Protein AF-A0A7Z0CPU4-F1 (afdb_monomer_lite)

Structure (mmCIF, N/CA/C/O backbone):
data_AF-A0A7Z0CPU4-F1
#
_entry.id   AF-A0A7Z0CPU4-F1
#
loop_
_atom_site.group_PDB
_atom_site.id
_atom_site.type_symbol
_atom_site.label_atom_id
_atom_site.label_alt_id
_atom_site.label_comp_id
_atom_site.label_asym_id
_atom_site.label_entity_id
_atom_site.label_seq_id
_atom_site.pdbx_PDB_ins_code
_atom_site.Cartn_x
_atom_site.Cartn_y
_atom_site.Cartn_z
_atom_site.occupancy
_atom_site.B_iso_or_equiv
_atom_site.auth_seq_id
_atom_site.auth_comp_id
_atom_site.auth_asym_id
_atom_site.auth_atom_id
_atom_site.pdbx_PDB_model_num
ATOM 1 N N . MET A 1 1 ? -3.809 13.814 -0.925 1.00 71.56 1 MET A N 1
ATOM 2 C CA . MET A 1 1 ? -2.936 12.688 -1.294 1.00 71.56 1 MET A CA 1
ATOM 3 C C . MET A 1 1 ? -2.063 12.358 -0.103 1.00 71.56 1 MET A C 1
ATOM 5 O O . MET A 1 1 ? -1.198 13.150 0.262 1.00 71.56 1 MET A O 1
ATOM 9 N N . SER A 1 2 ? -2.373 11.242 0.543 1.00 91.44 2 SER A N 1
ATOM 10 C CA . SER A 1 2 ? -1.696 10.752 1.743 1.00 91.44 2 SER A CA 1
ATOM 11 C C . SER A 1 2 ? -0.277 10.237 1.434 1.00 91.44 2 SER A C 1
ATOM 13 O O . SER A 1 2 ? -0.013 9.815 0.305 1.00 91.44 2 SER A O 1
ATOM 15 N N . PRO A 1 3 ? 0.651 10.201 2.413 1.00 93.62 3 PRO A N 1
ATOM 16 C CA . PRO A 1 3 ? 1.989 9.633 2.208 1.00 93.62 3 PRO A CA 1
ATOM 17 C C . PRO A 1 3 ? 1.942 8.152 1.805 1.00 93.62 3 PRO A C 1
ATOM 19 O O . PRO A 1 3 ? 2.744 7.713 0.986 1.00 93.62 3 PRO A O 1
ATOM 22 N N . ALA A 1 4 ? 0.960 7.403 2.315 1.00 93.12 4 ALA A N 1
ATOM 23 C CA . ALA A 1 4 ? 0.716 6.018 1.926 1.00 93.12 4 ALA A CA 1
ATOM 24 C C . ALA A 1 4 ? 0.349 5.889 0.436 1.00 93.12 4 ALA A C 1
ATOM 26 O O . ALA A 1 4 ? 0.862 5.007 -0.249 1.00 93.12 4 ALA A O 1
ATOM 27 N N . ARG A 1 5 ? -0.458 6.821 -0.097 1.00 94.38 5 ARG A N 1
ATOM 28 C CA . ARG A 1 5 ? -0.777 6.871 -1.530 1.00 94.38 5 ARG A CA 1
ATOM 29 C C . ARG A 1 5 ? 0.466 7.154 -2.371 1.00 94.38 5 ARG A C 1
ATOM 31 O O . ARG A 1 5 ? 0.693 6.473 -3.363 1.00 94.38 5 ARG A O 1
ATOM 38 N N . ALA A 1 6 ? 1.293 8.112 -1.952 1.00 94.94 6 ALA A N 1
ATOM 39 C CA . ALA A 1 6 ? 2.541 8.423 -2.649 1.00 94.94 6 ALA A CA 1
ATOM 40 C C . ALA A 1 6 ? 3.526 7.235 -2.651 1.00 94.94 6 ALA A C 1
ATOM 42 O O . ALA A 1 6 ? 4.232 7.018 -3.636 1.00 94.94 6 ALA A O 1
ATOM 43 N N . ALA A 1 7 ? 3.561 6.450 -1.568 1.00 93.69 7 ALA A N 1
ATOM 44 C CA . ALA A 1 7 ? 4.356 5.227 -1.492 1.00 93.69 7 ALA A CA 1
ATOM 45 C C . ALA A 1 7 ? 3.847 4.149 -2.465 1.00 93.69 7 ALA A C 1
ATOM 47 O O . ALA A 1 7 ? 4.654 3.588 -3.209 1.00 93.69 7 ALA A O 1
ATOM 48 N N . LEU A 1 8 ? 2.528 3.919 -2.517 1.00 93.88 8 LEU A N 1
ATOM 49 C CA . LEU A 1 8 ? 1.919 2.975 -3.459 1.00 93.88 8 LEU A CA 1
ATOM 50 C C . LEU A 1 8 ? 2.155 3.391 -4.919 1.00 93.88 8 LEU A C 1
ATOM 52 O O . LEU A 1 8 ? 2.577 2.563 -5.720 1.00 93.88 8 LEU A O 1
ATOM 56 N N . ASP A 1 9 ? 1.966 4.668 -5.267 1.00 93.94 9 ASP A N 1
ATOM 57 C CA . ASP A 1 9 ? 2.215 5.152 -6.634 1.00 93.94 9 ASP A CA 1
ATOM 58 C C . ASP A 1 9 ? 3.677 4.938 -7.044 1.00 93.94 9 ASP A C 1
ATOM 60 O O . ASP A 1 9 ? 3.960 4.462 -8.142 1.00 93.94 9 ASP A O 1
ATOM 64 N N . ARG A 1 10 ? 4.629 5.222 -6.146 1.00 93.69 10 ARG A N 1
ATOM 65 C CA . ARG A 1 10 ? 6.049 4.952 -6.405 1.00 93.69 10 ARG A CA 1
ATOM 66 C C . ARG A 1 10 ? 6.319 3.460 -6.606 1.00 93.69 10 ARG A C 1
ATOM 68 O O . ARG A 1 10 ? 7.150 3.112 -7.444 1.00 93.69 10 ARG A O 1
ATOM 75 N N . TRP A 1 11 ? 5.645 2.596 -5.849 1.00 92.75 11 TRP A N 1
ATOM 76 C CA . TRP A 1 11 ? 5.765 1.146 -5.986 1.00 92.75 11 TRP A CA 1
ATOM 77 C C . TRP A 1 11 ? 5.270 0.665 -7.353 1.00 92.75 11 TRP A C 1
ATOM 79 O O . TRP A 1 11 ? 6.003 -0.026 -8.062 1.00 92.75 11 TRP A O 1
ATOM 89 N N . ILE A 1 12 ? 4.086 1.124 -7.768 1.00 91.44 12 ILE A N 1
ATOM 90 C CA . ILE A 1 12 ? 3.482 0.822 -9.073 1.00 91.44 12 ILE A CA 1
ATOM 91 C C . ILE A 1 12 ? 4.392 1.292 -10.211 1.00 91.44 12 ILE A C 1
ATOM 93 O O . ILE A 1 12 ? 4.692 0.528 -11.125 1.00 91.44 12 ILE A O 1
ATOM 97 N N . VAL A 1 13 ? 4.892 2.530 -10.135 1.00 92.25 13 VAL A N 1
ATOM 98 C CA . VAL A 1 13 ? 5.814 3.098 -11.135 1.00 92.25 13 VAL A CA 1
ATOM 99 C C 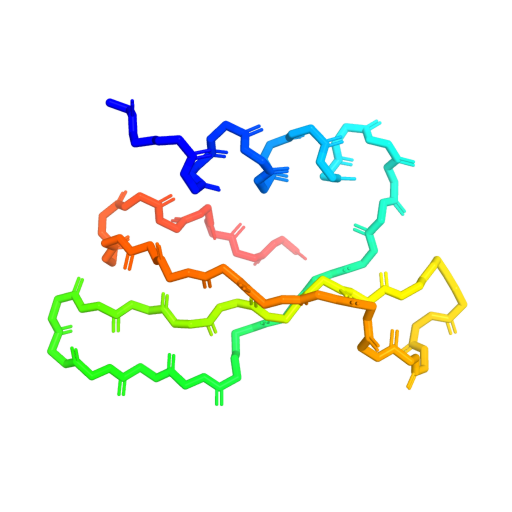. VAL A 1 13 ? 7.125 2.308 -11.214 1.00 92.25 13 VAL A C 1
ATOM 101 O O . VAL A 1 13 ? 7.724 2.214 -12.283 1.00 92.25 13 VAL A O 1
ATOM 104 N N . SER A 1 14 ? 7.568 1.708 -10.106 1.00 90.62 14 SER A N 1
ATOM 105 C CA . SER A 1 14 ? 8.743 0.832 -10.072 1.00 90.62 14 SER A CA 1
ATOM 106 C C . SER A 1 14 ? 8.478 -0.581 -10.619 1.00 90.62 14 SER A C 1
ATOM 108 O O . SER A 1 14 ? 9.418 -1.374 -10.692 1.00 90.62 14 SER A O 1
ATOM 110 N N . GLY A 1 15 ? 7.234 -0.914 -10.978 1.00 89.12 15 GLY A N 1
ATOM 111 C CA . GLY A 1 15 ? 6.831 -2.254 -11.414 1.00 89.12 15 GLY A CA 1
ATOM 112 C C . GLY A 1 15 ? 6.676 -3.259 -10.270 1.00 89.12 15 GLY A C 1
ATOM 113 O O . GLY A 1 15 ? 6.728 -4.463 -10.509 1.00 89.12 15 GLY A O 1
ATOM 114 N N . GLY A 1 16 ? 6.536 -2.783 -9.031 1.00 89.38 16 GLY A N 1
ATOM 115 C CA . GLY A 1 16 ? 6.292 -3.640 -7.878 1.00 89.38 16 GLY A CA 1
ATOM 116 C C . GLY A 1 16 ? 4.856 -4.167 -7.869 1.00 89.38 16 GLY A C 1
ATOM 117 O O . GLY A 1 16 ? 3.910 -3.427 -8.151 1.00 89.38 16 GLY A O 1
ATOM 118 N N . HIS A 1 17 ? 4.688 -5.446 -7.530 1.00 90.69 17 HIS A N 1
ATOM 119 C CA . HIS A 1 17 ? 3.363 -6.045 -7.393 1.00 90.69 17 HIS A CA 1
ATOM 120 C C . HIS A 1 17 ? 2.711 -5.579 -6.090 1.00 90.69 17 HIS A C 1
ATOM 122 O O . HIS A 1 17 ? 3.400 -5.300 -5.110 1.00 90.69 17 HIS A O 1
ATOM 128 N N . TRP A 1 18 ? 1.393 -5.471 -6.057 1.00 92.00 18 TRP A N 1
ATOM 129 C CA . TRP A 1 18 ? 0.669 -5.083 -4.856 1.00 92.00 18 TRP A CA 1
ATOM 130 C C . TRP A 1 18 ? -0.713 -5.717 -4.857 1.00 92.00 18 TRP A C 1
ATOM 132 O O . TRP A 1 18 ? -1.260 -5.992 -5.923 1.00 92.00 18 TRP A O 1
ATOM 142 N N . ASP A 1 19 ? -1.258 -5.936 -3.665 1.00 92.00 19 ASP A N 1
ATOM 143 C CA . ASP A 1 19 ? -2.560 -6.576 -3.502 1.00 92.00 19 ASP A CA 1
ATOM 144 C C . ASP A 1 19 ? -3.313 -6.010 -2.290 1.00 92.00 19 ASP A C 1
ATOM 146 O O . ASP A 1 19 ? -2.705 -5.576 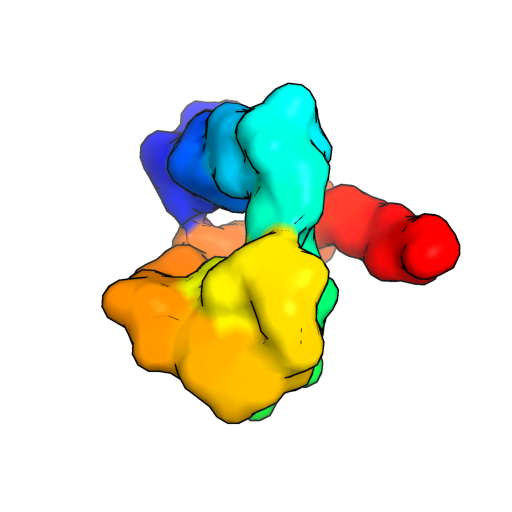-1.303 1.00 92.00 19 ASP A O 1
ATOM 150 N N . VAL A 1 20 ? -4.643 -5.991 -2.362 1.00 93.12 20 VAL A N 1
ATOM 151 C CA . VAL A 1 20 ? -5.499 -5.566 -1.253 1.00 93.12 20 VAL A CA 1
ATOM 152 C C . VAL A 1 20 ? -5.712 -6.752 -0.324 1.00 93.12 20 VAL A C 1
ATOM 154 O O . VAL A 1 20 ? -6.444 -7.691 -0.610 1.00 93.12 20 VAL A O 1
ATOM 157 N N . VAL A 1 21 ? -5.103 -6.673 0.851 1.00 93.38 21 VAL A N 1
ATOM 158 C CA . VAL A 1 21 ? -5.050 -7.783 1.810 1.00 93.38 21 VAL A CA 1
ATOM 159 C C . VAL A 1 21 ? -6.001 -7.607 2.992 1.00 93.38 21 VAL A C 1
ATOM 161 O O . VAL A 1 21 ? -6.216 -8.549 3.753 1.00 93.38 21 VAL A O 1
ATOM 164 N N . ALA A 1 22 ? -6.546 -6.405 3.196 1.00 93.69 22 ALA A N 1
ATOM 165 C CA . ALA A 1 22 ? -7.625 -6.167 4.151 1.00 93.69 22 ALA A CA 1
ATOM 166 C C . ALA A 1 22 ? -8.389 -4.883 3.824 1.00 93.69 22 ALA A C 1
ATOM 168 O O . ALA A 1 22 ? -7.791 -3.874 3.460 1.00 93.69 22 ALA A O 1
ATOM 169 N N . GLU A 1 23 ? -9.692 -4.887 4.069 1.00 94.06 23 GLU A N 1
ATOM 170 C CA . GLU A 1 23 ? -10.551 -3.708 3.963 1.00 94.06 23 GLU A CA 1
ATOM 171 C C . GLU A 1 23 ? -11.357 -3.566 5.255 1.00 94.06 23 GLU A C 1
ATOM 173 O O . GLU A 1 23 ? -11.905 -4.541 5.771 1.00 94.06 23 GLU A O 1
ATOM 178 N N . SER A 1 24 ? -11.402 -2.357 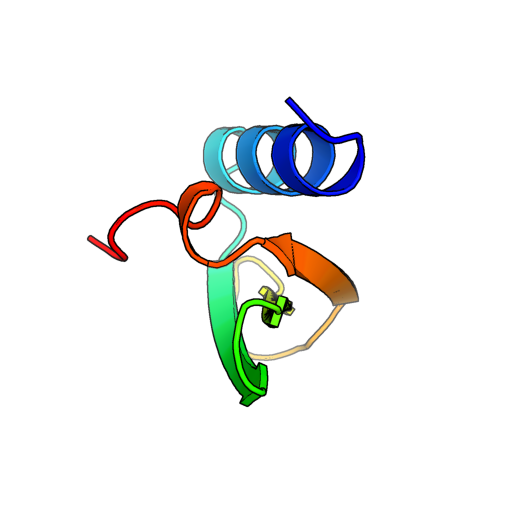5.813 1.00 91.31 24 SER A N 1
ATOM 179 C CA . SER A 1 24 ? -12.146 -2.052 7.034 1.00 91.31 24 SER A CA 1
ATOM 180 C C . SER A 1 24 ? -12.740 -0.649 6.955 1.00 91.31 24 SER A C 1
ATOM 182 O O . SER A 1 24 ? -12.052 0.356 7.152 1.00 91.31 24 SER A O 1
ATOM 184 N N . GLY A 1 25 ? -14.039 -0.582 6.654 1.00 92.62 25 GLY A N 1
ATOM 185 C CA . GLY A 1 25 ? -14.755 0.681 6.471 1.00 92.62 25 GLY A CA 1
ATOM 186 C C . GLY A 1 25 ? -14.129 1.522 5.358 1.00 92.62 25 GLY A C 1
ATOM 187 O O . GLY A 1 25 ? -14.073 1.093 4.208 1.00 92.62 25 GLY A O 1
ATOM 188 N N . ASP A 1 26 ? -13.647 2.710 5.718 1.00 93.31 26 ASP A N 1
ATOM 189 C CA . ASP A 1 26 ? -12.970 3.634 4.803 1.00 93.31 26 ASP A CA 1
ATOM 190 C C . ASP A 1 26 ? -11.459 3.399 4.688 1.00 93.31 26 ASP A C 1
ATOM 192 O O . ASP A 1 26 ? -10.796 4.134 3.964 1.00 93.31 26 ASP A O 1
ATOM 196 N N . HIS A 1 27 ? -10.898 2.402 5.379 1.00 93.19 27 HIS A N 1
ATOM 197 C CA . HIS A 1 27 ? -9.471 2.085 5.323 1.00 93.19 27 HIS A CA 1
ATOM 198 C C . HIS A 1 27 ? -9.222 0.788 4.558 1.00 93.19 27 HIS A C 1
ATOM 200 O O . HIS A 1 27 ? -9.856 -0.236 4.808 1.00 93.19 27 HIS A O 1
ATOM 206 N N . VAL A 1 28 ? -8.239 0.818 3.668 1.00 95.56 28 VAL A N 1
ATOM 207 C CA . VAL A 1 28 ? -7.802 -0.321 2.869 1.00 95.56 28 VAL A CA 1
ATOM 208 C C . VAL A 1 28 ? -6.330 -0.561 3.132 1.00 95.56 28 VAL A C 1
ATOM 210 O O . VAL A 1 28 ? -5.522 0.364 3.141 1.00 95.56 28 VAL A O 1
ATOM 213 N N . THR A 1 29 ? -5.980 -1.814 3.369 1.00 95.44 29 THR A N 1
ATOM 214 C CA . THR A 1 29 ? -4.607 -2.229 3.597 1.00 95.44 29 THR A CA 1
ATOM 215 C C . THR A 1 29 ? -4.077 -2.941 2.369 1.00 95.44 29 THR A C 1
ATOM 217 O O . THR A 1 29 ? -4.626 -3.960 1.949 1.00 95.44 29 THR A O 1
ATOM 220 N N . VAL A 1 30 ? -2.988 -2.410 1.827 1.00 94.69 30 VAL A N 1
ATOM 221 C CA . VAL A 1 30 ? -2.334 -2.907 0.621 1.00 94.69 30 VAL A CA 1
ATOM 222 C C . VAL A 1 30 ? -0.978 -3.492 0.983 1.00 94.69 30 VAL A C 1
ATOM 224 O O . VAL A 1 30 ? -0.172 -2.836 1.645 1.00 94.69 30 VAL A O 1
ATOM 227 N N . ALA A 1 31 ? -0.741 -4.725 0.550 1.00 94.12 31 ALA A N 1
ATOM 228 C CA . ALA A 1 31 ? 0.555 -5.378 0.603 1.00 94.12 31 ALA A CA 1
ATOM 229 C C . ALA A 1 31 ? 1.378 -4.952 -0.613 1.00 94.12 31 ALA A C 1
ATOM 231 O O . ALA A 1 31 ? 0.888 -4.979 -1.740 1.00 94.12 31 ALA A O 1
ATOM 232 N N . LEU A 1 32 ? 2.626 -4.559 -0.381 1.00 93.38 32 LEU A N 1
ATOM 233 C CA . LEU A 1 32 ? 3.619 -4.293 -1.412 1.00 93.38 32 LEU A CA 1
ATOM 234 C C . LEU A 1 32 ? 4.460 -5.558 -1.572 1.00 93.38 32 LEU A C 1
ATOM 236 O O . LEU A 1 32 ? 5.249 -5.911 -0.695 1.00 93.38 32 LEU A O 1
ATOM 240 N N . CYS A 1 33 ? 4.266 -6.265 -2.676 1.00 90.75 33 CYS A N 1
ATOM 241 C CA . CYS A 1 33 ? 4.892 -7.548 -2.964 1.00 90.75 33 CYS A CA 1
ATOM 242 C C . CYS A 1 33 ? 6.101 -7.381 -3.887 1.00 90.75 33 CYS A C 1
ATOM 244 O O . CYS A 1 33 ? 6.118 -6.524 -4.775 1.00 90.75 33 CYS A O 1
ATOM 246 N N . THR A 1 34 ? 7.114 -8.232 -3.712 1.00 83.44 34 THR A N 1
ATOM 247 C CA . THR A 1 34 ? 8.258 -8.307 -4.633 1.00 83.44 34 THR A CA 1
ATOM 248 C C . THR A 1 34 ? 7.807 -8.475 -6.087 1.00 83.44 34 THR A C 1
ATOM 250 O O . THR A 1 34 ? 6.736 -9.009 -6.367 1.00 83.44 34 THR A O 1
ATOM 253 N N . CYS A 1 35 ? 8.651 -8.067 -7.040 1.00 74.62 35 CYS A N 1
ATO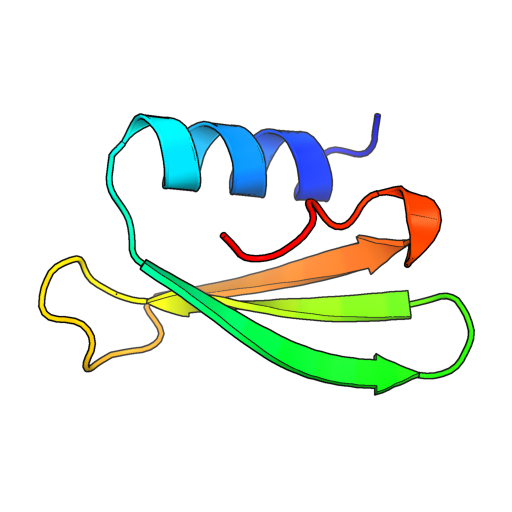M 254 C CA . CYS A 1 35 ? 8.350 -8.194 -8.472 1.00 74.62 35 CYS A CA 1
ATOM 255 C C . CYS A 1 35 ? 8.162 -9.652 -8.941 1.00 74.62 35 CYS A C 1
ATOM 257 O O . CYS A 1 35 ? 7.590 -9.873 -10.000 1.00 74.62 35 CYS A O 1
ATOM 259 N N . ASP A 1 36 ? 8.627 -10.634 -8.158 1.00 75.00 36 ASP A N 1
ATOM 260 C CA . ASP A 1 36 ? 8.406 -12.071 -8.398 1.00 75.00 36 ASP A CA 1
ATOM 261 C C . ASP A 1 36 ? 7.038 -12.558 -7.862 1.00 75.00 36 ASP A C 1
ATOM 263 O O . ASP A 1 36 ? 6.699 -13.731 -7.956 1.00 75.00 36 ASP A O 1
ATOM 267 N N . GLY A 1 37 ? 6.235 -11.656 -7.284 1.00 63.91 37 GLY A N 1
ATOM 268 C CA . GLY A 1 37 ? 4.842 -11.894 -6.895 1.00 63.91 37 GLY A CA 1
ATOM 269 C C . GLY A 1 37 ? 4.641 -12.667 -5.589 1.00 63.91 37 GLY A C 1
ATOM 270 O O . GLY A 1 37 ? 3.502 -12.907 -5.206 1.00 63.91 37 GLY A O 1
ATOM 271 N N . GLY A 1 38 ? 5.713 -13.063 -4.896 1.00 69.75 38 GLY A N 1
ATOM 272 C CA . GLY A 1 38 ? 5.604 -14.035 -3.801 1.00 69.75 38 GLY A CA 1
ATOM 273 C C . GLY A 1 38 ? 5.726 -13.492 -2.377 1.00 69.75 38 GLY A C 1
ATOM 274 O O . GLY A 1 38 ? 5.153 -14.079 -1.463 1.00 69.75 38 GLY A O 1
ATOM 275 N N . GLN A 1 39 ? 6.487 -12.415 -2.150 1.00 83.19 39 GLN A N 1
ATOM 276 C CA . GLN A 1 39 ? 6.840 -11.993 -0.789 1.00 83.19 39 GLN A CA 1
ATOM 277 C C . GLN A 1 39 ? 6.371 -10.571 -0.494 1.00 83.19 39 GLN A C 1
ATOM 279 O O .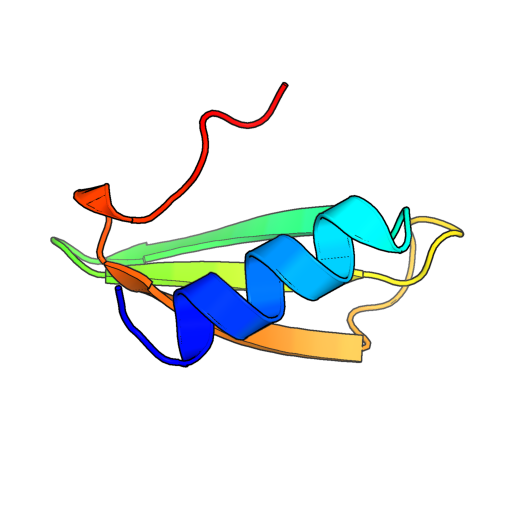 GLN A 1 39 ? 6.782 -9.633 -1.177 1.00 83.19 39 GLN A O 1
ATOM 284 N N . GLU A 1 40 ? 5.560 -10.416 0.555 1.00 87.44 40 GLU A N 1
ATOM 285 C CA . GLU A 1 40 ? 5.240 -9.107 1.129 1.00 87.44 40 GLU A CA 1
ATOM 286 C C . GLU A 1 40 ? 6.542 -8.469 1.641 1.00 87.44 40 GLU A C 1
ATOM 288 O O . GLU A 1 40 ? 7.270 -9.051 2.449 1.00 87.44 40 GLU A O 1
ATOM 293 N N . MET A 1 41 ? 6.868 -7.297 1.103 1.00 89.81 41 MET A N 1
ATOM 294 C CA . MET A 1 41 ? 8.000 -6.471 1.522 1.00 89.81 41 MET A CA 1
ATOM 295 C C . MET A 1 41 ? 7.565 -5.449 2.565 1.00 89.81 41 MET A C 1
ATOM 297 O O . MET A 1 41 ? 8.303 -5.185 3.511 1.00 89.81 41 MET A O 1
ATOM 301 N N . ASP A 1 42 ? 6.390 -4.856 2.361 1.00 91.12 42 ASP A N 1
ATOM 302 C CA . ASP A 1 42 ? 5.851 -3.796 3.202 1.00 91.12 42 ASP A CA 1
ATOM 303 C C . ASP A 1 42 ? 4.325 -3.726 3.069 1.00 91.12 42 ASP A C 1
ATOM 305 O O . ASP A 1 42 ? 3.734 -4.331 2.171 1.00 91.12 42 ASP A O 1
ATOM 309 N N . ARG A 1 43 ? 3.682 -2.965 3.955 1.00 93.44 43 ARG A N 1
ATOM 310 C CA . ARG A 1 43 ? 2.234 -2.800 3.988 1.00 93.44 43 ARG A CA 1
ATOM 311 C C . ARG A 1 43 ? 1.863 -1.347 4.239 1.00 93.44 43 ARG A C 1
ATOM 313 O O . ARG A 1 43 ? 2.308 -0.734 5.2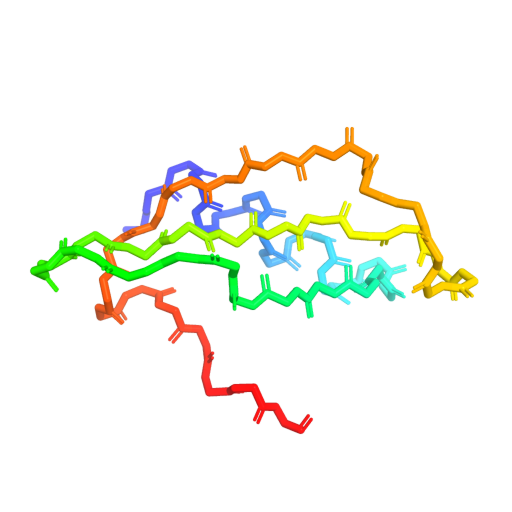06 1.00 93.44 43 ARG A O 1
ATOM 320 N N . VAL A 1 44 ? 0.976 -0.814 3.406 1.00 95.00 44 VAL A N 1
ATOM 321 C CA . VAL A 1 44 ? 0.476 0.557 3.535 1.00 95.00 44 VAL A CA 1
ATOM 322 C C . VAL A 1 44 ? -1.023 0.562 3.795 1.00 95.00 44 VAL A C 1
ATOM 324 O O . VAL A 1 44 ? -1.764 -0.271 3.276 1.00 95.00 44 VAL A O 1
ATOM 327 N N . VAL A 1 45 ? -1.475 1.512 4.612 1.00 95.25 45 VAL A N 1
ATOM 328 C CA . VAL A 1 45 ? -2.900 1.749 4.860 1.00 95.25 45 VAL A CA 1
ATOM 329 C C . VAL A 1 45 ? -3.307 3.021 4.132 1.00 95.25 45 VAL A C 1
ATOM 331 O O . VAL A 1 45 ? -2.694 4.074 4.302 1.00 95.25 45 VAL A O 1
ATOM 334 N N . LEU A 1 46 ? -4.337 2.900 3.312 1.00 94.62 46 LEU A N 1
ATOM 335 C CA . LEU A 1 46 ? -4.878 3.930 2.439 1.00 94.62 46 LEU A CA 1
ATOM 336 C C . LEU A 1 46 ? -6.328 4.177 2.835 1.00 94.62 46 LEU A C 1
ATOM 338 O O . LEU A 1 46 ? -6.974 3.302 3.414 1.00 94.62 46 LEU A O 1
ATOM 342 N N . GLN A 1 47 ? -6.870 5.333 2.474 1.00 94.44 47 GLN A N 1
ATOM 343 C CA . GLN A 1 47 ? -8.321 5.453 2.419 1.00 94.44 47 GLN A CA 1
ATOM 344 C C . GLN A 1 47 ? -8.849 4.719 1.189 1.00 94.44 47 GLN A C 1
ATOM 346 O O . GLN A 1 47 ? -8.170 4.661 0.167 1.00 94.44 47 GLN A O 1
ATOM 351 N N . ARG A 1 48 ? -10.074 4.203 1.262 1.00 91.19 48 ARG A N 1
ATOM 352 C CA . ARG A 1 48 ? -10.736 3.498 0.158 1.00 91.19 48 ARG A CA 1
ATOM 353 C C . ARG A 1 48 ? -10.822 4.333 -1.123 1.00 91.19 48 ARG A C 1
ATOM 355 O O . ARG A 1 48 ? -10.622 3.792 -2.201 1.00 91.19 48 ARG A O 1
ATOM 362 N N . ASP A 1 49 ? -11.064 5.637 -1.000 1.00 92.25 49 ASP A N 1
ATOM 363 C CA . ASP A 1 49 ? -11.069 6.588 -2.127 1.00 92.25 49 ASP A CA 1
ATOM 364 C C . ASP A 1 49 ? -9.667 6.808 -2.734 1.00 92.25 49 ASP A C 1
ATOM 366 O O . ASP A 1 49 ? -9.523 7.202 -3.886 1.00 92.25 49 ASP A O 1
ATOM 370 N N . GLU A 1 50 ? -8.610 6.504 -1.976 1.00 92.31 50 GLU A N 1
ATOM 371 C CA . GLU A 1 50 ? -7.224 6.641 -2.418 1.00 92.31 50 GLU A CA 1
ATOM 372 C C . GLU A 1 50 ? -6.659 5.346 -3.028 1.00 92.31 50 GLU A C 1
ATOM 374 O O . GLU A 1 50 ? -5.500 5.341 -3.441 1.00 92.31 50 GLU A O 1
ATOM 379 N N . VAL A 1 51 ? -7.410 4.244 -3.105 1.00 91.12 51 VAL A N 1
ATOM 380 C CA . VAL A 1 51 ? -6.926 2.990 -3.712 1.00 91.12 51 VAL A CA 1
ATOM 381 C C . VAL A 1 51 ? -7.125 3.050 -5.231 1.00 91.12 51 VAL A C 1
ATOM 383 O O . VAL A 1 51 ? -8.229 3.350 -5.679 1.00 91.12 51 VAL A O 1
ATOM 386 N N . PRO A 1 52 ? -6.086 2.809 -6.055 1.00 87.62 52 PRO A N 1
ATOM 387 C CA . PRO A 1 52 ? -6.277 2.713 -7.498 1.00 87.62 52 PRO A CA 1
ATOM 388 C C . PRO A 1 52 ? -7.097 1.459 -7.830 1.00 87.62 52 PRO A C 1
ATOM 390 O O . PRO A 1 52 ? -6.949 0.437 -7.164 1.00 87.62 52 PRO A O 1
ATOM 393 N N . GLU A 1 53 ? -7.941 1.515 -8.862 1.00 77.94 53 GLU A N 1
ATOM 394 C CA . GLU A 1 53 ? -8.604 0.309 -9.371 1.00 77.94 53 GLU A CA 1
ATOM 395 C C . GLU A 1 53 ? -7.509 -0.682 -9.799 1.00 77.94 53 GLU A C 1
ATOM 397 O O . GLU A 1 53 ? -6.680 -0.353 -10.650 1.00 77.94 53 GLU A O 1
ATOM 402 N N . ALA A 1 54 ? -7.433 -1.843 -9.139 1.00 65.94 54 ALA A N 1
ATOM 403 C CA . ALA A 1 54 ? -6.476 -2.886 -9.494 1.00 65.94 54 ALA A CA 1
ATOM 404 C C . ALA A 1 54 ? -6.757 -3.310 -10.945 1.00 65.94 54 ALA A C 1
ATOM 406 O O . ALA A 1 54 ? -7.854 -3.784 -11.244 1.00 65.94 54 ALA A O 1
ATOM 407 N N . GLY A 1 55 ? -5.809 -3.028 -11.844 1.00 50.50 55 GLY A N 1
ATOM 408 C CA . GLY A 1 55 ? -5.912 -3.318 -13.277 1.00 50.50 55 GLY A CA 1
ATOM 409 C C . GLY A 1 55 ? -5.574 -4.758 -13.620 1.00 50.50 55 GLY A C 1
ATOM 410 O O . GLY A 1 55 ? -4.717 -5.340 -12.919 1.00 50.50 55 GLY A O 1
#

pLDDT: mean 88.78, std 9.21, range [50.5, 95.56]

Secondary structure (DSSP, 8-state):
--HHHHHHHHHHHTT-EEEEEEEETTEEEEEEE-TTS--EEEEEEEEGGGSPP--

Sequence (55 aa):
MSPARAALDRWIVSGGHWDVVAESGDHVTVALCTCDGGQEMDRVVLQRDEVPEAG

Foldseek 3Di:
DDPLLVVVVVLVVVQWDKDFPDDDDQKTKMFTHGNVRDDGPDIGIDGPVSDDDDD

Organism: NCBI:txid200618

Radius of gyration: 10.37 Å; chains: 1; bounding box: 24×27×20 Å